Protein AF-K0SCE6-F1 (afdb_monomer_lite)

Secondary structure (DSSP, 8-state):
----GGGHHHHHHHHHHHHHHHHHH---HHHHHHHHHHHHHHHHHHHHTGGGS-HHHHHHHHHHHHHTTPPP--HHHHHHHHHHHHHH--HHHHHHHHHHHHHHHHTTTTTS-------PPP-------------PPPPP--------------------------

Structure (mmCIF, N/CA/C/O backbone):
data_AF-K0SCE6-F1
#
_entry.id   AF-K0SCE6-F1
#
loop_
_atom_site.group_PDB
_atom_site.id
_atom_site.type_symbol
_atom_site.label_atom_id
_atom_site.label_alt_id
_atom_site.label_comp_id
_atom_site.label_asym_id
_atom_site.label_entity_id
_atom_site.label_seq_id
_atom_site.pdbx_PDB_ins_code
_atom_site.Cartn_x
_atom_site.Cartn_y
_atom_site.Cartn_z
_atom_site.occupancy
_atom_site.B_iso_or_equiv
_atom_site.auth_seq_id
_atom_site.auth_comp_id
_atom_site.auth_asym_id
_atom_site.auth_atom_id
_atom_site.pdbx_PDB_model_num
ATOM 1 N N . MET A 1 1 ? 13.157 4.985 -6.512 1.00 48.44 1 MET A N 1
ATOM 2 C CA . MET A 1 1 ? 13.479 4.360 -7.811 1.00 48.44 1 MET A CA 1
ATOM 3 C C . MET A 1 1 ? 13.736 5.459 -8.820 1.00 48.44 1 MET A C 1
ATOM 5 O O . MET A 1 1 ? 12.810 6.161 -9.196 1.00 48.44 1 MET A O 1
ATOM 9 N N . THR A 1 2 ? 14.988 5.654 -9.209 1.00 62.34 2 THR A N 1
ATOM 10 C CA . THR A 1 2 ? 15.370 6.588 -10.273 1.00 62.34 2 THR A CA 1
ATOM 11 C C . THR A 1 2 ? 16.389 5.860 -11.132 1.00 62.34 2 THR A C 1
ATOM 13 O O . THR A 1 2 ? 17.477 5.553 -10.648 1.00 62.34 2 THR A O 1
ATOM 16 N N . ALA A 1 3 ? 16.009 5.510 -12.358 1.00 75.19 3 ALA A N 1
ATOM 17 C CA . ALA A 1 3 ? 16.916 4.889 -13.314 1.00 75.19 3 ALA A CA 1
ATOM 18 C C . ALA A 1 3 ? 17.751 5.959 -14.021 1.00 75.19 3 ALA A C 1
ATOM 20 O O . ALA A 1 3 ? 17.298 7.093 -14.202 1.00 75.19 3 ALA A O 1
ATOM 21 N N . GLU A 1 4 ? 18.960 5.600 -14.450 1.00 84.88 4 GLU A N 1
ATOM 22 C CA . GLU A 1 4 ? 19.697 6.452 -15.376 1.00 84.88 4 GLU A CA 1
ATOM 23 C C . GLU A 1 4 ? 18.977 6.484 -16.732 1.00 84.88 4 GLU A C 1
ATOM 25 O O . GLU A 1 4 ? 18.651 5.420 -17.262 1.00 84.88 4 GLU A O 1
ATOM 30 N N . PRO A 1 5 ? 18.774 7.666 -17.346 1.00 81.06 5 PRO A N 1
ATOM 31 C CA . PRO A 1 5 ? 18.029 7.781 -18.603 1.00 81.06 5 PRO A CA 1
ATOM 32 C C . PRO A 1 5 ? 18.603 6.937 -19.750 1.00 81.06 5 PRO A C 1
ATOM 34 O O . PRO A 1 5 ? 17.870 6.511 -20.637 1.00 81.06 5 PRO A O 1
ATOM 37 N N . ALA A 1 6 ? 19.915 6.687 -19.731 1.00 87.75 6 ALA A N 1
ATOM 38 C CA . ALA A 1 6 ? 20.603 5.887 -20.739 1.00 87.75 6 ALA A CA 1
ATOM 39 C C . ALA A 1 6 ? 20.339 4.375 -20.614 1.00 87.75 6 ALA A C 1
ATOM 41 O O . ALA A 1 6 ? 20.533 3.655 -21.586 1.00 87.75 6 ALA A O 1
ATOM 42 N N . ARG A 1 7 ? 19.895 3.894 -19.445 1.00 88.00 7 ARG A N 1
ATOM 43 C CA . ARG A 1 7 ? 19.688 2.468 -19.133 1.00 88.00 7 ARG A CA 1
ATOM 44 C C . ARG A 1 7 ? 18.236 2.186 -18.756 1.00 88.00 7 ARG A C 1
ATOM 46 O O . ARG A 1 7 ? 17.938 1.495 -17.786 1.00 88.00 7 ARG A O 1
ATOM 53 N N . TRP A 1 8 ? 17.313 2.769 -19.517 1.00 90.69 8 TRP A N 1
ATOM 54 C CA . TRP A 1 8 ? 15.881 2.588 -19.293 1.00 90.69 8 TRP A CA 1
ATOM 55 C C . TRP A 1 8 ? 15.442 1.134 -19.529 1.00 90.69 8 TRP A C 1
ATOM 57 O O . TRP A 1 8 ? 14.578 0.652 -18.805 1.00 90.69 8 TRP A O 1
ATOM 67 N N . GLU A 1 9 ? 16.065 0.418 -20.472 1.00 90.12 9 GLU A N 1
ATOM 68 C CA . GLU A 1 9 ? 15.758 -0.993 -20.762 1.00 90.12 9 GLU A CA 1
ATOM 69 C C . GLU A 1 9 ? 16.021 -1.891 -19.546 1.00 90.12 9 GLU A C 1
ATOM 71 O O . GLU A 1 9 ? 15.128 -2.622 -19.123 1.00 90.12 9 GLU A O 1
ATOM 76 N N . GLU A 1 10 ? 17.191 -1.752 -18.914 1.00 90.38 10 GLU A N 1
ATOM 77 C CA . GLU A 1 10 ? 17.549 -2.481 -17.686 1.00 90.38 10 GLU A CA 1
ATOM 78 C C . GLU A 1 10 ? 16.570 -2.183 -16.542 1.00 90.38 10 GLU A C 1
ATOM 80 O O . GLU A 1 10 ? 16.216 -3.063 -15.760 1.00 90.38 10 GLU A O 1
ATOM 85 N N . ALA A 1 11 ? 16.101 -0.936 -16.441 1.00 89.81 11 ALA A N 1
ATOM 86 C CA . ALA A 1 11 ? 15.139 -0.549 -15.418 1.00 89.81 11 ALA A CA 1
ATOM 87 C C . ALA A 1 11 ? 13.769 -1.203 -15.637 1.00 89.81 11 ALA A C 1
ATOM 89 O O . ALA A 1 11 ? 13.124 -1.608 -14.667 1.00 89.81 11 ALA A O 1
ATOM 90 N N . ILE A 1 12 ? 13.328 -1.334 -16.892 1.00 89.44 12 ILE A N 1
ATOM 91 C CA . ILE A 1 12 ? 12.095 -2.050 -17.228 1.00 89.44 12 ILE A CA 1
ATOM 92 C C . ILE A 1 12 ? 12.261 -3.545 -16.951 1.00 89.44 12 ILE A C 1
ATOM 94 O O . ILE A 1 12 ? 11.390 -4.133 -16.312 1.00 89.44 12 ILE A O 1
ATOM 98 N N . GLU A 1 13 ? 13.381 -4.145 -17.357 1.00 90.56 13 GLU A N 1
ATOM 99 C CA . GLU A 1 13 ? 13.675 -5.558 -17.101 1.00 90.56 13 GLU A CA 1
ATOM 100 C C . GLU A 1 13 ? 13.662 -5.873 -15.600 1.00 90.56 13 GLU A C 1
ATOM 102 O O . GLU A 1 13 ? 12.948 -6.780 -15.169 1.00 90.56 13 GLU A O 1
ATOM 107 N N . ALA A 1 14 ? 14.367 -5.077 -14.792 1.00 91.12 14 ALA A N 1
ATOM 108 C CA . ALA A 1 14 ? 14.379 -5.222 -13.340 1.00 91.12 14 ALA A CA 1
ATOM 109 C C . ALA A 1 14 ? 12.972 -5.072 -12.739 1.00 91.12 14 ALA A C 1
ATOM 111 O O . ALA A 1 14 ? 12.582 -5.848 -11.869 1.00 91.12 14 ALA A O 1
ATOM 112 N N . SER A 1 15 ? 12.179 -4.114 -13.230 1.00 90.12 15 SER A N 1
ATOM 113 C CA . SER A 1 15 ? 10.815 -3.887 -12.734 1.00 90.12 15 SER A CA 1
ATOM 114 C C . SER A 1 15 ? 9.898 -5.080 -13.023 1.00 90.12 15 SER A C 1
ATOM 116 O O . SER A 1 15 ? 9.180 -5.538 -12.137 1.00 90.12 15 SER A O 1
ATOM 118 N N . VAL A 1 16 ? 9.946 -5.625 -14.244 1.00 90.44 16 VAL A N 1
ATOM 119 C CA . VAL A 1 16 ? 9.156 -6.808 -14.630 1.00 90.44 16 VAL A CA 1
ATOM 120 C C . VAL A 1 16 ? 9.624 -8.054 -13.874 1.00 90.44 16 VAL A C 1
ATOM 122 O O . VAL A 1 16 ? 8.795 -8.867 -13.461 1.00 90.44 16 VAL A O 1
ATOM 125 N N . ALA A 1 17 ? 10.934 -8.202 -13.658 1.00 90.50 17 ALA A N 1
ATOM 126 C CA . ALA A 1 17 ? 11.493 -9.305 -12.885 1.00 90.50 17 ALA A CA 1
ATOM 127 C C . ALA A 1 17 ? 11.005 -9.291 -11.427 1.00 90.50 17 ALA A C 1
ATOM 129 O O . ALA A 1 17 ? 10.584 -10.333 -10.923 1.00 90.50 17 ALA A O 1
ATOM 130 N N . GLU A 1 18 ? 10.985 -8.127 -10.771 1.00 91.56 18 GLU A N 1
ATOM 131 C CA . GLU A 1 18 ? 10.479 -7.997 -9.398 1.00 91.56 18 GLU A CA 1
ATOM 132 C C . GLU A 1 18 ? 8.963 -8.235 -9.309 1.00 91.56 18 GLU A C 1
ATOM 134 O O . GLU A 1 18 ? 8.516 -8.942 -8.407 1.00 91.56 18 GLU A O 1
ATOM 139 N N . ILE A 1 19 ? 8.169 -7.758 -10.279 1.00 90.81 19 ILE A N 1
ATOM 140 C CA . ILE A 1 19 ? 6.726 -8.071 -10.352 1.00 90.81 19 ILE A CA 1
ATOM 141 C C . ILE A 1 19 ? 6.512 -9.586 -10.463 1.00 90.81 19 ILE A C 1
ATOM 143 O O . ILE A 1 19 ? 5.697 -10.160 -9.744 1.00 90.81 19 ILE A O 1
ATOM 147 N N . ARG A 1 20 ? 7.275 -10.271 -11.324 1.00 89.31 20 ARG A N 1
ATOM 148 C CA . ARG A 1 20 ? 7.179 -11.732 -11.453 1.00 89.31 20 ARG A CA 1
ATOM 149 C C . ARG A 1 20 ? 7.573 -12.438 -10.157 1.00 89.31 20 ARG A C 1
ATOM 151 O O . ARG A 1 20 ? 6.914 -13.395 -9.761 1.00 89.31 20 ARG A O 1
ATOM 158 N N . LYS A 1 21 ? 8.640 -11.984 -9.501 1.00 90.88 21 LYS A N 1
ATOM 159 C CA . LYS A 1 21 ? 9.112 -12.554 -8.237 1.00 90.88 21 LYS A CA 1
ATOM 160 C C . LYS A 1 21 ? 8.055 -12.425 -7.139 1.00 90.88 21 LYS A C 1
ATOM 162 O O . LYS A 1 21 ? 7.821 -13.402 -6.432 1.00 90.88 21 LYS A O 1
ATOM 167 N N . LEU A 1 22 ? 7.385 -11.274 -7.056 1.00 90.50 22 LEU A N 1
ATOM 168 C CA . LEU A 1 22 ? 6.263 -11.051 -6.147 1.00 90.50 22 LEU A CA 1
ATOM 169 C C . LEU A 1 22 ? 5.100 -12.009 -6.438 1.00 90.50 22 LEU A C 1
ATOM 171 O O . LEU A 1 22 ? 4.573 -12.613 -5.513 1.00 90.50 22 LEU A O 1
ATOM 175 N N . GLY A 1 23 ? 4.742 -12.212 -7.708 1.00 87.44 23 GLY A N 1
ATOM 176 C CA . GLY A 1 23 ? 3.674 -13.146 -8.082 1.00 87.44 23 GLY A CA 1
ATOM 177 C C . GLY A 1 23 ? 3.984 -14.617 -7.768 1.00 87.44 23 GLY A C 1
ATOM 178 O O . GLY A 1 23 ? 3.080 -15.372 -7.431 1.00 87.44 23 GLY A O 1
ATOM 179 N N . VAL A 1 24 ? 5.253 -15.035 -7.859 1.00 87.88 24 VAL A N 1
ATOM 180 C CA . VAL A 1 24 ? 5.666 -16.433 -7.618 1.00 87.88 24 VAL A CA 1
ATOM 181 C C . VAL A 1 24 ? 5.892 -16.732 -6.136 1.00 87.88 24 VAL A C 1
ATOM 183 O O . VAL A 1 24 ? 5.539 -17.812 -5.669 1.00 87.88 24 VAL A O 1
ATOM 186 N N . HIS A 1 25 ? 6.525 -15.814 -5.405 1.00 90.19 25 HIS A N 1
ATOM 187 C CA . HIS A 1 25 ? 6.946 -16.051 -4.021 1.00 90.19 25 HIS A CA 1
ATOM 188 C C . HIS A 1 25 ? 6.045 -15.383 -2.981 1.00 90.19 25 HIS A C 1
ATOM 190 O O . HIS A 1 25 ? 6.078 -15.786 -1.820 1.00 90.19 25 HIS A O 1
ATOM 196 N N . GLY A 1 26 ? 5.237 -14.402 -3.386 1.00 90.62 26 GLY A N 1
ATOM 197 C CA . GLY A 1 26 ? 4.413 -13.616 -2.479 1.00 90.62 26 GLY A CA 1
ATOM 198 C C . GLY A 1 26 ? 5.227 -12.695 -1.570 1.00 90.62 26 GLY A C 1
ATOM 199 O O . GLY A 1 26 ? 6.434 -12.501 -1.732 1.00 90.62 26 GLY A O 1
ATOM 200 N N . VAL A 1 27 ? 4.523 -12.114 -0.608 1.00 93.50 27 VAL A N 1
ATOM 201 C CA . VAL A 1 27 ? 5.042 -11.274 0.468 1.00 93.50 27 VAL A CA 1
ATOM 202 C C . VAL A 1 27 ? 5.361 -12.154 1.677 1.00 93.50 27 VAL A C 1
ATOM 204 O O . VAL A 1 27 ? 4.640 -13.106 1.989 1.00 93.50 27 VAL A O 1
ATOM 207 N N . THR A 1 28 ? 6.447 -11.839 2.381 1.00 94.75 28 THR A N 1
ATOM 208 C CA . THR A 1 28 ? 6.812 -12.518 3.633 1.00 94.75 28 THR A CA 1
ATOM 209 C C . THR A 1 28 ? 6.080 -11.918 4.846 1.00 94.75 28 THR A C 1
ATOM 211 O O . THR A 1 28 ? 5.736 -10.735 4.828 1.00 94.75 28 THR A O 1
ATOM 214 N N . PRO A 1 29 ? 5.902 -12.666 5.957 1.00 92.12 29 PRO A N 1
ATOM 215 C CA . PRO A 1 29 ? 5.248 -12.138 7.162 1.00 92.12 29 PRO A CA 1
ATOM 216 C C . PRO A 1 29 ? 5.885 -10.840 7.685 1.00 92.12 29 PRO A C 1
ATOM 218 O O . PRO A 1 29 ? 5.192 -9.877 7.995 1.00 92.12 29 PRO A O 1
ATOM 221 N N . GLY A 1 30 ? 7.221 -10.768 7.695 1.00 93.56 30 GLY A N 1
ATOM 222 C CA . GLY A 1 30 ? 7.938 -9.569 8.138 1.00 93.56 30 GLY A CA 1
ATOM 223 C C . GLY A 1 30 ? 7.835 -8.385 7.167 1.00 93.56 30 GLY A C 1
ATOM 224 O O . GLY A 1 30 ? 7.990 -7.237 7.572 1.00 93.56 30 GLY A O 1
ATOM 225 N N . GLU A 1 31 ? 7.582 -8.618 5.877 1.00 94.12 31 GLU A N 1
ATOM 226 C CA . GLU A 1 31 ? 7.256 -7.541 4.934 1.00 94.12 31 GLU A CA 1
ATOM 227 C C . GLU A 1 31 ? 5.838 -7.029 5.154 1.00 94.12 31 GLU A C 1
ATOM 229 O O . GLU A 1 31 ? 5.648 -5.816 5.223 1.00 94.12 31 GLU A O 1
ATOM 234 N N . MET A 1 32 ? 4.880 -7.935 5.352 1.00 93.81 32 MET A N 1
ATOM 235 C CA . MET A 1 32 ? 3.493 -7.591 5.657 1.00 93.81 32 MET A CA 1
ATOM 236 C C . MET A 1 32 ? 3.384 -6.738 6.927 1.00 93.81 32 MET A C 1
ATOM 238 O O . MET A 1 32 ? 2.742 -5.691 6.893 1.00 93.81 32 MET A O 1
ATOM 242 N N . GLU A 1 33 ? 4.067 -7.109 8.013 1.00 94.19 33 GLU A N 1
ATOM 243 C CA . GLU A 1 33 ? 4.099 -6.312 9.251 1.00 94.19 33 GLU A CA 1
ATOM 244 C C . GLU A 1 33 ? 4.674 -4.906 9.029 1.00 94.19 33 GLU A C 1
ATOM 246 O O . GLU A 1 33 ? 4.161 -3.921 9.567 1.00 94.19 33 GLU A O 1
ATOM 251 N N . ARG A 1 34 ? 5.718 -4.785 8.198 1.00 95.81 34 ARG A N 1
ATOM 252 C CA . ARG A 1 34 ? 6.306 -3.483 7.849 1.00 95.81 34 ARG A CA 1
ATOM 253 C C . ARG A 1 34 ? 5.344 -2.626 7.034 1.00 95.81 34 ARG A C 1
ATOM 255 O O . ARG A 1 34 ? 5.242 -1.433 7.306 1.00 95.81 34 ARG A O 1
ATOM 262 N N . TYR A 1 35 ? 4.635 -3.210 6.069 1.00 94.25 35 TYR A N 1
ATOM 263 C CA . TYR A 1 35 ? 3.634 -2.489 5.284 1.00 94.25 35 TYR A CA 1
ATOM 264 C C . TYR A 1 35 ? 2.445 -2.060 6.143 1.00 94.25 35 TYR A C 1
ATOM 266 O O . TYR A 1 35 ? 2.047 -0.902 6.073 1.00 94.25 35 TYR A O 1
ATOM 274 N N . ALA A 1 36 ? 1.937 -2.939 7.008 1.00 94.25 36 ALA A N 1
ATOM 275 C CA . ALA A 1 36 ? 0.864 -2.607 7.941 1.00 94.25 36 ALA A CA 1
ATOM 276 C C . ALA A 1 36 ? 1.269 -1.464 8.887 1.00 94.25 36 ALA A C 1
ATOM 278 O O . ALA A 1 36 ? 0.520 -0.506 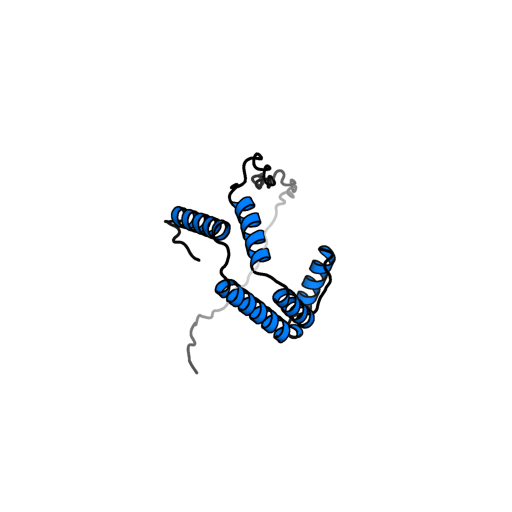9.058 1.00 94.25 36 ALA A O 1
ATOM 279 N N . SER A 1 37 ? 2.488 -1.516 9.433 1.00 94.94 37 SER A N 1
ATOM 280 C CA . SER A 1 37 ? 3.014 -0.458 10.307 1.00 94.94 37 SER A CA 1
ATOM 281 C C . SER A 1 37 ? 3.156 0.880 9.576 1.00 94.94 37 SER A C 1
ATOM 283 O O . SER A 1 37 ? 2.826 1.926 10.134 1.00 94.94 37 SER A O 1
ATOM 285 N N . ALA A 1 38 ? 3.620 0.861 8.322 1.00 96.19 38 ALA A N 1
ATOM 286 C CA . ALA A 1 38 ? 3.718 2.062 7.497 1.00 96.19 38 ALA A CA 1
ATOM 287 C C . ALA A 1 38 ? 2.333 2.659 7.198 1.00 96.19 38 ALA A C 1
ATOM 289 O O . ALA A 1 38 ? 2.136 3.854 7.391 1.00 96.19 38 ALA A O 1
ATOM 290 N N . LEU A 1 39 ? 1.357 1.824 6.820 1.00 94.81 39 LEU A N 1
ATOM 291 C CA . LEU A 1 39 ? -0.021 2.257 6.566 1.00 94.81 39 LEU A CA 1
ATOM 292 C C . LEU A 1 39 ? -0.677 2.864 7.811 1.00 94.81 39 LEU A C 1
ATOM 294 O O . LEU A 1 39 ? -1.333 3.898 7.711 1.00 94.81 39 LEU A O 1
ATOM 298 N N . LEU A 1 40 ? -0.479 2.254 8.984 1.00 95.19 40 LEU A N 1
ATOM 299 C CA . LEU A 1 40 ? -0.978 2.799 10.250 1.00 95.19 40 LEU A CA 1
ATOM 300 C C . LEU A 1 40 ? -0.332 4.138 10.587 1.00 95.19 40 LEU A C 1
ATOM 302 O O . LEU A 1 40 ? -1.036 5.060 10.984 1.00 95.19 40 LEU A O 1
ATOM 306 N N . THR A 1 41 ? 0.980 4.262 10.384 1.00 96.12 41 THR A N 1
ATOM 307 C CA . THR A 1 41 ? 1.704 5.516 10.633 1.00 96.12 41 THR A CA 1
ATOM 308 C C . THR A 1 41 ? 1.175 6.641 9.741 1.00 96.12 41 THR A C 1
ATOM 310 O O . THR A 1 41 ? 0.947 7.752 10.217 1.00 96.12 41 THR A O 1
ATOM 313 N N . ASP A 1 42 ? 0.935 6.362 8.460 1.00 94.62 42 ASP A N 1
ATOM 314 C CA . ASP A 1 42 ? 0.386 7.350 7.528 1.00 94.62 42 ASP A CA 1
ATOM 315 C C . ASP A 1 42 ? -1.053 7.737 7.909 1.00 94.62 42 ASP A C 1
ATOM 317 O O . ASP A 1 42 ? -1.401 8.920 7.927 1.00 94.62 42 ASP A O 1
ATOM 321 N N . ALA A 1 43 ? -1.888 6.760 8.276 1.00 92.62 43 ALA A N 1
ATOM 322 C CA . ALA A 1 43 ? -3.257 7.011 8.719 1.00 92.62 43 ALA A CA 1
ATOM 323 C C . ALA A 1 43 ? -3.308 7.814 10.033 1.00 92.62 43 ALA A C 1
ATOM 325 O O . ALA A 1 43 ? -4.136 8.716 10.169 1.00 92.62 43 ALA A O 1
ATOM 326 N N . GLU A 1 44 ? -2.405 7.540 10.976 1.00 94.12 44 GLU A N 1
ATOM 327 C CA . GLU A 1 44 ? -2.266 8.292 12.227 1.00 94.12 44 GLU A CA 1
ATOM 328 C C . GLU A 1 44 ? -1.862 9.745 11.951 1.00 94.12 44 GLU A C 1
ATOM 330 O O . GLU A 1 44 ? -2.453 10.673 12.504 1.00 94.12 44 GLU A O 1
ATOM 335 N N . GLN A 1 45 ? -0.906 9.970 11.045 1.00 93.94 45 GLN A N 1
ATOM 336 C CA . GLN A 1 45 ? -0.505 11.321 10.646 1.00 93.94 45 GLN A CA 1
ATOM 337 C C . GLN A 1 45 ? -1.659 12.094 9.999 1.00 93.94 45 GLN A C 1
ATOM 339 O O . GLN A 1 45 ? -1.854 13.272 10.307 1.00 93.94 45 GLN A O 1
ATOM 344 N N . LEU A 1 46 ? -2.445 11.441 9.138 1.00 90.12 46 LEU A N 1
ATOM 345 C CA . LEU A 1 46 ? -3.631 12.042 8.523 1.00 90.12 46 LEU A CA 1
ATOM 346 C C . LEU A 1 46 ? -4.723 12.357 9.553 1.00 90.12 46 LEU A C 1
ATOM 348 O O . LEU A 1 46 ? -5.390 13.385 9.430 1.00 90.12 46 LEU A O 1
ATOM 352 N N . ALA A 1 47 ? -4.898 11.513 10.572 1.00 90.94 47 ALA A N 1
ATOM 353 C CA . ALA A 1 47 ? -5.809 11.780 11.681 1.00 90.94 47 ALA A CA 1
ATOM 354 C C . ALA A 1 47 ? -5.331 12.975 12.520 1.00 90.94 47 ALA A C 1
ATOM 356 O O . ALA A 1 47 ? -6.100 13.908 12.744 1.00 90.94 47 ALA A O 1
ATOM 357 N N . ALA A 1 48 ? -4.046 13.015 12.883 1.00 91.56 48 ALA A N 1
ATOM 358 C CA . ALA A 1 48 ? -3.447 14.102 13.661 1.00 91.56 48 ALA A CA 1
ATOM 359 C C . ALA A 1 48 ? -3.491 15.466 12.946 1.00 91.56 48 ALA A C 1
ATOM 361 O O . ALA A 1 48 ? -3.482 16.512 13.594 1.00 91.56 48 ALA A O 1
ATOM 362 N N . GLN A 1 49 ? -3.527 15.465 11.612 1.00 88.50 49 GLN A N 1
ATOM 363 C CA . GLN A 1 49 ? -3.615 16.669 10.783 1.00 88.50 49 GLN A CA 1
ATOM 364 C C . GLN A 1 49 ? -5.030 16.945 10.255 1.00 88.50 49 GLN A C 1
ATOM 366 O O . GLN A 1 49 ? -5.210 17.912 9.515 1.00 88.50 49 GLN A O 1
ATOM 371 N N . GLY A 1 50 ? -6.034 16.138 10.615 1.00 80.69 50 GLY A N 1
ATOM 372 C CA . GLY A 1 50 ? -7.383 16.222 10.041 1.00 80.69 50 GLY A CA 1
ATOM 373 C C . GLY A 1 50 ? -8.028 17.603 10.193 1.00 80.69 50 GLY A C 1
ATOM 374 O O . GLY A 1 50 ? -8.628 18.119 9.250 1.00 80.69 50 GLY A O 1
ATOM 375 N N . ASP A 1 51 ? -7.801 18.253 11.334 1.00 81.69 51 ASP A N 1
ATOM 376 C CA . ASP A 1 51 ? -8.325 19.592 11.632 1.00 81.69 51 ASP A CA 1
ATOM 377 C C . ASP A 1 51 ? -7.537 20.730 10.958 1.00 81.69 51 ASP A C 1
ATOM 379 O O . ASP A 1 51 ? -7.971 21.882 10.955 1.00 81.69 51 ASP A O 1
ATOM 383 N N . MET A 1 52 ? -6.380 20.420 10.366 1.00 85.75 52 MET A N 1
ATOM 384 C CA . MET A 1 52 ? -5.491 21.384 9.706 1.00 85.75 52 MET A CA 1
ATOM 385 C C . MET A 1 52 ? -5.749 21.491 8.193 1.00 85.75 52 MET A C 1
ATOM 387 O O . MET A 1 52 ? -5.112 22.303 7.517 1.00 85.75 52 MET A O 1
ATOM 391 N N . ILE A 1 53 ? -6.664 20.683 7.644 1.00 84.12 53 ILE A N 1
ATOM 392 C CA . ILE A 1 53 ? -6.999 20.670 6.214 1.00 84.12 53 ILE A CA 1
ATOM 393 C C . ILE A 1 53 ? -7.781 21.939 5.854 1.00 84.12 53 ILE A C 1
ATOM 395 O O . ILE A 1 53 ? -8.711 22.334 6.558 1.00 84.12 53 ILE A O 1
ATOM 399 N N . SER A 1 54 ? -7.444 22.573 4.728 1.00 88.94 54 SER A N 1
ATOM 400 C CA . SER A 1 54 ? -8.158 23.766 4.271 1.00 88.94 54 SER A CA 1
ATOM 401 C C . SER A 1 54 ? -9.616 23.448 3.909 1.00 88.94 54 SER A C 1
ATOM 403 O O . SER A 1 54 ? -9.924 22.390 3.361 1.00 88.94 54 SER A O 1
ATOM 405 N N . HIS A 1 55 ? -10.539 24.385 4.146 1.00 86.56 55 HIS A N 1
ATOM 406 C CA . HIS A 1 55 ? -11.955 24.189 3.797 1.00 86.56 55 HIS A CA 1
ATOM 407 C C . HIS A 1 55 ? -12.188 23.947 2.294 1.00 86.56 55 HIS A C 1
ATOM 409 O O . HIS A 1 55 ? -13.160 23.292 1.922 1.00 86.56 55 HIS A O 1
ATOM 415 N N . GLY A 1 56 ? -11.307 24.466 1.429 1.00 92.50 56 GLY A N 1
ATOM 416 C CA . GLY A 1 56 ? -11.364 24.212 -0.011 1.00 92.50 56 GLY A CA 1
ATOM 417 C C . GLY A 1 56 ? -11.054 22.754 -0.349 1.00 92.50 56 GLY A C 1
ATOM 418 O O . GLY A 1 56 ? -11.790 22.137 -1.116 1.00 92.50 56 GLY A O 1
ATOM 419 N N . ASP A 1 57 ? -10.025 22.190 0.283 1.00 89.44 57 ASP A N 1
ATOM 420 C CA . ASP A 1 57 ? -9.630 20.793 0.083 1.00 89.44 57 ASP A CA 1
ATOM 421 C C . ASP A 1 57 ? -10.657 19.831 0.691 1.00 89.44 57 ASP A C 1
ATOM 423 O O . ASP A 1 57 ? -11.001 18.824 0.075 1.00 89.44 57 ASP A O 1
ATOM 427 N N . GLN A 1 58 ? -11.233 20.179 1.849 1.00 88.19 58 GLN A N 1
ATOM 428 C CA . GLN A 1 58 ? -12.336 19.419 2.453 1.00 88.19 58 GLN A CA 1
ATOM 429 C C . GLN A 1 58 ? -13.551 19.343 1.518 1.00 88.19 58 GLN A C 1
ATOM 431 O O . GLN A 1 58 ? -14.147 18.278 1.358 1.00 88.19 58 GLN A O 1
ATOM 436 N N . LEU A 1 59 ? -13.913 20.460 0.874 1.00 91.94 59 LEU A N 1
ATOM 437 C CA . LEU A 1 59 ? -15.024 20.486 -0.075 1.00 91.94 59 LEU A CA 1
ATOM 438 C C . LEU A 1 59 ? -14.708 19.680 -1.338 1.00 91.94 59 LEU A C 1
ATOM 440 O O . LEU A 1 59 ? -15.569 18.941 -1.808 1.00 91.94 59 LEU A O 1
ATOM 444 N N . ALA A 1 60 ? -13.489 19.789 -1.871 1.00 92.31 60 ALA A N 1
ATOM 445 C CA . ALA A 1 60 ? -13.064 19.004 -3.027 1.00 92.31 60 ALA A CA 1
ATOM 446 C C . ALA A 1 60 ? -13.133 17.497 -2.736 1.00 92.31 60 ALA A C 1
ATOM 448 O O . ALA A 1 60 ? -13.719 16.749 -3.519 1.00 92.31 60 ALA A O 1
ATOM 449 N N . TYR A 1 61 ? -12.635 17.074 -1.572 1.00 89.38 61 TYR A N 1
ATOM 450 C CA . TYR A 1 61 ? -12.697 15.685 -1.127 1.00 89.38 61 TYR A CA 1
ATOM 451 C C . TYR A 1 61 ? -14.144 15.193 -0.941 1.00 89.38 61 TYR A C 1
ATOM 453 O O . TYR A 1 61 ? -14.500 14.091 -1.366 1.00 89.38 61 TYR A O 1
ATOM 461 N N . LEU A 1 62 ? -15.027 16.025 -0.377 1.00 91.00 62 LEU A N 1
ATOM 462 C CA . LEU A 1 62 ? -16.447 15.690 -0.240 1.00 91.00 62 LEU A CA 1
ATOM 463 C C . LEU A 1 62 ? -17.137 15.561 -1.607 1.00 91.00 62 LEU A C 1
ATOM 465 O O . LEU A 1 62 ? -17.922 14.643 -1.831 1.00 91.00 62 LEU A O 1
ATOM 469 N N . MET A 1 63 ? -16.831 16.452 -2.548 1.00 94.69 63 MET A N 1
ATOM 470 C CA . MET A 1 63 ? -17.388 16.384 -3.900 1.00 94.69 63 MET A CA 1
ATOM 471 C C . MET A 1 63 ? -16.913 15.136 -4.654 1.00 94.69 63 MET A C 1
ATOM 473 O O . MET A 1 63 ? -17.714 14.502 -5.338 1.00 94.69 63 MET A O 1
ATOM 477 N N . GLU A 1 64 ? -15.641 14.762 -4.511 1.00 93.94 64 GLU A N 1
ATOM 478 C CA . GLU A 1 64 ? -15.072 13.556 -5.121 1.00 93.94 64 GLU A CA 1
ATOM 479 C C . GLU A 1 64 ? -15.684 12.273 -4.543 1.00 93.94 64 GLU A C 1
ATOM 481 O O . GLU A 1 64 ? -16.110 11.394 -5.294 1.00 93.94 64 GLU A O 1
ATOM 486 N N . THR A 1 65 ? -15.788 12.174 -3.216 1.00 91.62 65 THR A N 1
ATOM 487 C CA . THR A 1 65 ? -16.388 11.003 -2.553 1.00 91.62 65 THR A CA 1
ATOM 488 C C . THR A 1 65 ? -17.850 10.811 -2.956 1.00 91.62 65 THR A C 1
ATOM 490 O O . THR A 1 65 ? -18.243 9.695 -3.301 1.00 91.62 65 THR A O 1
ATOM 493 N N . VAL A 1 66 ? -18.632 11.894 -3.029 1.00 91.88 66 VAL A N 1
ATOM 494 C CA . VAL A 1 66 ? -20.022 11.854 -3.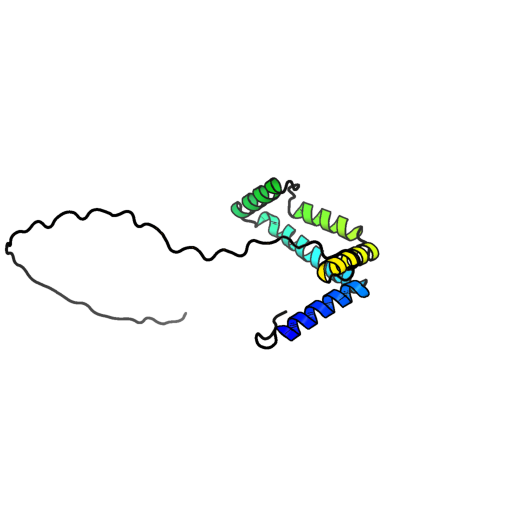516 1.00 91.88 66 VAL A CA 1
ATOM 495 C C . VAL A 1 66 ? -20.096 11.453 -4.992 1.00 91.88 66 VAL A C 1
ATOM 497 O O . VAL A 1 66 ? -20.958 10.654 -5.356 1.00 91.88 66 VAL A O 1
ATOM 500 N N . ALA A 1 67 ? -19.199 11.959 -5.844 1.00 95.69 67 ALA A N 1
ATOM 501 C CA . ALA A 1 67 ? -19.178 11.612 -7.266 1.00 95.69 67 ALA A CA 1
ATOM 502 C C . ALA A 1 67 ? -18.869 10.124 -7.510 1.00 95.69 67 ALA A C 1
ATOM 504 O O . ALA A 1 67 ? -19.450 9.521 -8.411 1.00 95.69 67 ALA A O 1
ATOM 505 N N . ASN A 1 68 ? -18.006 9.529 -6.683 1.00 93.56 68 ASN A N 1
ATOM 506 C CA . ASN A 1 68 ? -17.657 8.108 -6.743 1.00 93.56 68 ASN A CA 1
ATOM 507 C C . ASN A 1 68 ? -18.671 7.199 -6.016 1.00 93.56 68 ASN A C 1
ATOM 509 O O . ASN A 1 68 ? -18.550 5.978 -6.073 1.00 93.56 68 ASN A O 1
ATOM 513 N N . GLY A 1 69 ? -19.672 7.769 -5.330 1.00 92.56 69 GLY A N 1
ATOM 514 C CA . GLY A 1 69 ? -20.633 7.011 -4.521 1.00 92.56 69 GLY A CA 1
ATOM 515 C C . GLY A 1 69 ? -20.016 6.374 -3.270 1.00 92.56 69 GLY A C 1
ATOM 516 O O . GLY A 1 69 ? -20.555 5.401 -2.747 1.00 92.56 69 GLY A O 1
ATOM 517 N N . HIS A 1 70 ? -18.879 6.894 -2.803 1.00 92.62 70 HIS A N 1
ATOM 518 C CA . HIS A 1 70 ? -18.197 6.416 -1.606 1.00 92.62 70 HIS A CA 1
ATOM 519 C C . HIS A 1 70 ? -18.779 7.058 -0.345 1.00 92.62 70 HIS A C 1
ATOM 521 O O . HIS A 1 70 ? -19.236 8.203 -0.351 1.00 92.62 70 HIS A O 1
ATOM 527 N N . THR A 1 71 ? -18.717 6.331 0.768 1.00 89.62 71 THR A N 1
ATOM 528 C CA . THR A 1 71 ? -19.066 6.880 2.079 1.00 89.62 71 THR A CA 1
ATOM 529 C C . THR A 1 71 ? -17.995 7.872 2.515 1.00 89.62 71 THR A C 1
ATOM 531 O O . THR A 1 71 ? -16.822 7.520 2.625 1.00 89.62 71 THR A O 1
ATOM 534 N N . PHE A 1 72 ? -18.402 9.109 2.788 1.00 88.00 72 PHE A N 1
ATOM 535 C CA . PHE A 1 72 ? -17.520 10.103 3.388 1.00 88.00 72 PHE A CA 1
ATOM 536 C C . PHE A 1 72 ? -17.189 9.718 4.836 1.00 88.00 72 PHE A C 1
ATOM 538 O O . PHE A 1 72 ? -18.085 9.390 5.614 1.00 88.00 72 PHE A O 1
ATOM 545 N N . MET A 1 73 ? -15.909 9.794 5.195 1.00 88.81 73 MET A N 1
ATOM 546 C CA . MET A 1 73 ? -15.392 9.484 6.530 1.00 88.81 73 MET A CA 1
ATOM 547 C C . MET A 1 73 ? -14.423 10.577 6.981 1.00 88.81 73 MET A C 1
ATOM 549 O O . MET A 1 73 ? -13.661 11.100 6.165 1.00 88.81 73 MET A O 1
ATOM 553 N N . SER A 1 74 ? -14.439 10.913 8.276 1.00 89.19 74 SER A N 1
ATOM 554 C CA . SER A 1 74 ? -13.406 11.780 8.860 1.00 89.19 74 SER A CA 1
ATOM 555 C C . SER A 1 74 ? -12.067 11.043 8.957 1.00 89.19 74 SER A C 1
ATOM 557 O O . SER A 1 74 ? -12.035 9.813 9.000 1.00 89.19 74 SER A O 1
ATOM 559 N N . SER A 1 75 ? -10.951 11.774 9.034 1.00 89.19 75 SER A N 1
ATOM 560 C CA . SER A 1 75 ? -9.616 11.162 9.132 1.00 89.19 75 SER A CA 1
ATOM 561 C C . SER A 1 75 ? -9.469 10.235 10.348 1.00 89.19 75 SER A C 1
ATOM 563 O O . SER A 1 75 ? -8.876 9.168 10.228 1.00 89.19 75 SER A O 1
ATOM 565 N N . GLU A 1 76 ? -10.073 10.579 11.492 1.00 91.19 76 GLU A N 1
ATOM 566 C CA . GLU A 1 76 ? -10.094 9.715 12.685 1.00 91.19 76 GLU A CA 1
ATOM 567 C C . GLU A 1 76 ? -10.888 8.419 12.462 1.00 91.19 76 GLU A C 1
ATOM 569 O O . GLU A 1 76 ? -10.454 7.338 12.858 1.00 91.19 76 GLU A O 1
ATOM 574 N N . GLN A 1 77 ? -12.044 8.508 11.793 1.00 92.44 77 GLN A N 1
ATOM 575 C CA . GLN A 1 77 ? -12.840 7.328 11.449 1.00 92.44 77 GLN A CA 1
ATOM 576 C C . GLN A 1 77 ? -12.086 6.430 10.468 1.00 92.44 77 GLN A C 1
ATOM 578 O O . GLN A 1 77 ? -12.078 5.212 10.629 1.00 92.44 77 GLN A O 1
ATOM 583 N N . SER A 1 78 ? -11.432 7.026 9.471 1.00 91.25 78 SER A N 1
ATOM 584 C CA . SER A 1 78 ? -10.604 6.303 8.506 1.00 91.25 78 SER A CA 1
ATOM 585 C C . SER A 1 78 ? -9.440 5.584 9.188 1.00 91.25 78 SER A C 1
ATOM 587 O O . SER A 1 78 ? -9.172 4.434 8.845 1.00 91.25 78 SER A O 1
ATOM 589 N N . TYR A 1 79 ? -8.798 6.197 10.191 1.00 93.31 79 TYR A N 1
ATOM 590 C CA . TYR A 1 79 ? -7.766 5.541 11.001 1.00 93.31 79 TYR A CA 1
ATOM 591 C C . TYR A 1 79 ? -8.317 4.316 11.747 1.00 93.31 79 TYR A C 1
ATOM 593 O O . TYR A 1 79 ? -7.792 3.217 11.580 1.00 93.31 79 TYR A O 1
ATOM 601 N N . ALA A 1 80 ? -9.424 4.469 12.481 1.00 94.31 80 ALA A N 1
ATOM 602 C CA . ALA A 1 80 ? -10.024 3.371 13.245 1.00 94.31 80 ALA A CA 1
ATOM 603 C C . ALA A 1 80 ? -10.465 2.194 12.355 1.00 94.31 80 ALA A C 1
ATOM 605 O O . ALA A 1 80 ? -10.287 1.028 12.709 1.00 94.31 80 ALA A O 1
ATOM 606 N N . ILE A 1 81 ? -11.020 2.482 11.173 1.00 94.44 81 ILE A N 1
ATOM 607 C CA . ILE A 1 81 ? -11.391 1.438 10.210 1.00 94.44 81 ILE A CA 1
ATOM 608 C C . ILE A 1 81 ? -10.157 0.794 9.573 1.00 94.44 81 ILE A C 1
ATOM 610 O O . ILE A 1 81 ? -10.164 -0.414 9.354 1.00 94.44 81 ILE A O 1
ATOM 614 N N . THR A 1 82 ? -9.091 1.555 9.318 1.00 93.62 82 THR A N 1
ATOM 615 C CA . THR A 1 82 ? -7.829 1.006 8.796 1.00 93.62 82 THR A CA 1
ATOM 616 C C . THR A 1 82 ? -7.186 0.057 9.806 1.00 93.62 82 THR A C 1
ATOM 618 O O . THR A 1 82 ? -6.773 -1.038 9.433 1.00 93.62 82 THR A O 1
ATOM 621 N N . GLU A 1 83 ? -7.167 0.422 11.090 1.00 94.69 83 GLU A N 1
ATOM 622 C CA . GLU A 1 83 ? -6.695 -0.446 12.174 1.00 94.69 83 GLU A CA 1
ATOM 623 C C . GLU A 1 83 ? -7.512 -1.742 12.258 1.00 94.69 83 GLU A C 1
ATOM 625 O O . GLU A 1 83 ? -6.948 -2.840 12.267 1.00 94.69 83 GLU A O 1
ATOM 630 N N . ALA A 1 84 ? -8.843 -1.631 12.226 1.00 95.00 84 ALA A N 1
ATOM 631 C CA . ALA A 1 84 ? -9.722 -2.793 12.218 1.00 95.00 84 ALA A CA 1
ATOM 632 C C . ALA A 1 84 ? -9.484 -3.687 10.987 1.00 95.00 84 ALA A C 1
ATOM 634 O O . ALA A 1 84 ? -9.353 -4.902 11.133 1.00 95.00 84 ALA A O 1
ATOM 635 N N . ALA A 1 85 ? -9.368 -3.105 9.791 1.00 93.75 85 ALA A N 1
ATOM 636 C CA . ALA A 1 85 ? -9.134 -3.846 8.555 1.00 93.75 85 ALA A CA 1
ATOM 637 C C . ALA A 1 85 ? -7.792 -4.594 8.578 1.00 93.75 85 ALA A C 1
ATOM 639 O O . ALA A 1 85 ? -7.745 -5.782 8.253 1.00 93.75 85 ALA A O 1
ATOM 640 N N . LEU A 1 86 ? -6.716 -3.939 9.028 1.00 92.94 86 LEU A N 1
ATOM 641 C CA . LEU A 1 86 ? -5.391 -4.556 9.132 1.00 92.94 86 LEU A CA 1
ATOM 642 C C . LEU A 1 86 ? -5.355 -5.705 10.147 1.00 92.94 86 LEU A C 1
ATOM 644 O O . LEU A 1 86 ? -4.624 -6.666 9.935 1.00 92.94 86 LEU A O 1
ATOM 648 N N . SER A 1 87 ? -6.172 -5.653 11.206 1.00 90.88 87 SER A N 1
ATOM 649 C CA . SER A 1 87 ? -6.268 -6.743 12.191 1.00 90.88 87 SER A CA 1
ATOM 650 C C . SER A 1 87 ? -6.922 -8.019 11.642 1.00 90.88 87 SER A C 1
ATOM 652 O O . SER A 1 87 ? -6.657 -9.114 12.136 1.00 90.88 87 SER A O 1
ATOM 654 N N . THR A 1 88 ? -7.774 -7.884 10.622 1.00 94.44 88 THR A N 1
ATOM 655 C CA . THR A 1 88 ? -8.484 -9.009 9.993 1.00 94.44 88 THR A CA 1
ATOM 656 C C . THR A 1 88 ? -7.751 -9.603 8.795 1.00 94.44 88 THR A C 1
ATOM 658 O O . THR A 1 88 ? -8.126 -10.670 8.323 1.00 94.44 88 THR A O 1
ATOM 661 N N . LEU A 1 89 ? -6.732 -8.907 8.296 1.00 92.50 89 LEU A N 1
ATOM 662 C CA . LEU A 1 89 ? -6.068 -9.212 7.039 1.00 92.50 89 LEU A CA 1
ATOM 663 C C . LEU A 1 89 ? -5.068 -10.360 7.219 1.00 92.50 89 LEU A C 1
ATOM 665 O O . LEU A 1 89 ? -4.219 -10.323 8.110 1.00 92.50 89 LEU A O 1
ATOM 669 N N . THR A 1 90 ? -5.163 -11.381 6.367 1.00 94.00 90 THR A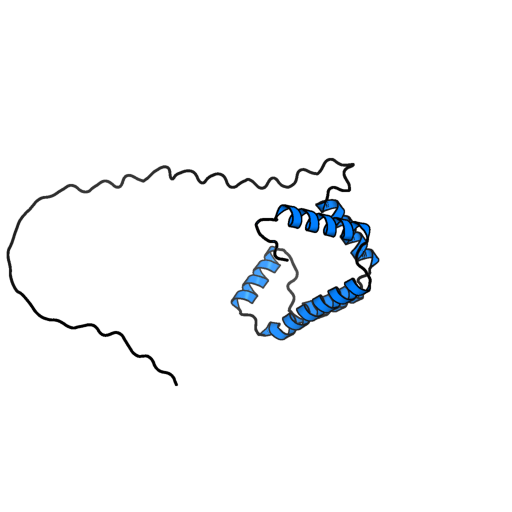 N 1
ATOM 670 C CA . THR A 1 90 ? -4.295 -12.568 6.430 1.00 94.00 90 THR A CA 1
ATOM 671 C C . THR A 1 90 ? -3.228 -12.561 5.337 1.00 94.00 90 THR A C 1
ATOM 673 O O . THR A 1 90 ? -3.385 -11.942 4.282 1.00 94.00 90 THR A O 1
ATOM 676 N N . LEU A 1 91 ? -2.116 -13.261 5.576 1.00 93.56 91 LEU A N 1
ATOM 677 C CA . LEU A 1 91 ? -1.014 -13.347 4.613 1.00 93.56 91 LEU A CA 1
ATOM 678 C C . LEU A 1 91 ? -1.446 -14.079 3.335 1.00 93.56 91 LEU A C 1
ATOM 680 O O . LEU A 1 91 ? -1.015 -13.744 2.232 1.00 93.56 91 LEU A O 1
ATOM 684 N N . GLU A 1 92 ? -2.307 -15.080 3.486 1.00 93.62 92 GLU A N 1
ATOM 685 C CA . GLU A 1 92 ? -2.841 -15.891 2.401 1.00 93.62 92 GLU A CA 1
ATOM 686 C C . GLU A 1 92 ? -3.672 -15.044 1.430 1.00 93.62 92 GLU A C 1
ATOM 688 O O . GLU A 1 92 ? -3.481 -15.142 0.218 1.00 93.62 92 GLU A O 1
ATOM 693 N N . GLU A 1 93 ? -4.539 -14.170 1.948 1.00 93.88 93 GLU A N 1
ATOM 694 C CA . GLU A 1 93 ? -5.355 -13.258 1.136 1.00 93.88 93 GLU A CA 1
ATOM 695 C C . GLU A 1 93 ? -4.486 -12.263 0.360 1.00 93.88 93 GLU A C 1
ATOM 697 O O . GLU A 1 93 ? -4.700 -12.053 -0.836 1.00 93.88 93 GLU A O 1
ATOM 702 N N . VAL A 1 94 ? -3.458 -11.703 1.007 1.00 93.50 94 VAL A N 1
ATOM 703 C CA . VAL A 1 94 ? -2.512 -10.780 0.358 1.00 93.50 94 VAL A CA 1
ATOM 704 C C . VAL A 1 94 ? -1.753 -11.475 -0.762 1.00 93.50 94 VAL A C 1
ATOM 706 O O . VAL A 1 94 ? -1.624 -10.926 -1.855 1.00 93.50 94 VAL A O 1
ATOM 709 N N . ASN A 1 95 ? -1.267 -12.691 -0.518 1.00 94.12 95 ASN A N 1
ATOM 710 C CA . ASN A 1 95 ? -0.511 -13.444 -1.511 1.00 94.12 95 ASN A CA 1
ATOM 711 C C . ASN A 1 95 ? -1.391 -13.914 -2.676 1.00 94.12 95 ASN A C 1
ATOM 713 O O . ASN A 1 95 ? -0.934 -13.901 -3.820 1.00 94.12 95 ASN A O 1
ATOM 717 N N . SER A 1 96 ? -2.658 -14.254 -2.417 1.00 93.56 96 SER A N 1
ATOM 718 C CA . SER A 1 96 ? -3.636 -14.534 -3.474 1.00 93.56 96 SER A CA 1
ATOM 719 C C . SER A 1 96 ? -3.862 -13.303 -4.352 1.00 93.56 96 SER A C 1
ATOM 721 O O . SER A 1 96 ? -3.706 -13.379 -5.570 1.00 93.56 96 SER A O 1
ATOM 723 N N . ALA A 1 97 ? -4.131 -12.145 -3.743 1.00 92.50 97 ALA A N 1
ATOM 724 C CA . ALA A 1 97 ? -4.335 -10.893 -4.469 1.00 92.50 97 ALA A CA 1
ATOM 725 C C . ALA A 1 97 ? -3.081 -10.456 -5.249 1.00 92.50 97 ALA A C 1
ATOM 727 O O . ALA A 1 97 ? -3.178 -9.993 -6.387 1.00 92.50 97 ALA A O 1
ATOM 728 N N . ALA A 1 98 ? -1.887 -10.639 -4.673 1.00 90.75 98 ALA A N 1
ATOM 729 C CA . ALA A 1 98 ? -0.622 -10.353 -5.342 1.00 90.75 98 ALA A CA 1
ATOM 730 C C . ALA A 1 98 ? -0.420 -11.242 -6.578 1.00 90.75 98 ALA A C 1
ATOM 732 O O . ALA A 1 98 ? -0.011 -10.744 -7.628 1.00 90.75 98 ALA A O 1
ATOM 733 N N . SER A 1 99 ? -0.745 -12.534 -6.478 1.00 90.69 99 SER A N 1
ATOM 734 C CA . SER A 1 99 ? -0.686 -13.472 -7.603 1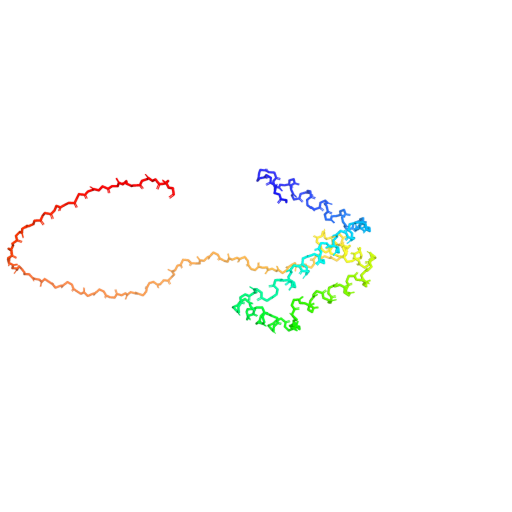.00 90.69 99 SER A CA 1
ATOM 735 C C . SER A 1 99 ? -1.656 -13.079 -8.721 1.00 90.69 99 SER A C 1
ATOM 737 O O . SER A 1 99 ? -1.245 -12.975 -9.878 1.00 90.69 99 SER A O 1
ATOM 739 N N . GLU A 1 100 ? -2.911 -12.763 -8.386 1.00 90.94 100 GLU A N 1
ATOM 740 C CA . GLU A 1 100 ? -3.925 -12.317 -9.352 1.00 90.94 100 GLU A CA 1
ATOM 741 C C . GLU A 1 100 ? -3.506 -11.032 -10.081 1.00 90.94 100 GLU A C 1
ATOM 743 O O . GLU A 1 100 ? -3.565 -10.955 -11.313 1.00 90.94 100 GLU A O 1
ATOM 748 N N . LEU A 1 101 ? -3.013 -10.038 -9.336 1.00 89.81 101 LEU A N 1
ATOM 749 C CA . LEU A 1 101 ? -2.535 -8.780 -9.903 1.00 89.81 101 LEU A CA 1
ATOM 750 C C . LEU A 1 101 ? -1.320 -8.998 -10.816 1.00 89.81 101 LEU A C 1
ATOM 752 O O . LEU A 1 101 ? -1.265 -8.459 -11.924 1.00 89.81 101 LEU A O 1
ATOM 756 N N . CYS A 1 102 ? -0.352 -9.810 -10.385 1.00 88.06 102 CYS A N 1
ATOM 757 C CA . CYS A 1 102 ? 0.835 -10.108 -11.184 1.00 88.06 102 CYS A CA 1
ATOM 758 C C . CYS A 1 102 ? 0.481 -10.894 -12.452 1.00 88.06 102 CYS A C 1
ATOM 760 O O . CYS A 1 102 ? 1.044 -10.615 -13.514 1.00 88.06 102 CYS A O 1
ATOM 762 N N . ALA A 1 103 ? -0.470 -11.828 -12.375 1.00 86.69 103 ALA A N 1
ATOM 763 C CA . ALA A 1 103 ? -0.973 -12.563 -13.529 1.00 86.69 103 ALA A CA 1
ATOM 764 C C . ALA A 1 103 ? -1.625 -11.625 -14.554 1.00 86.69 103 ALA A C 1
ATOM 766 O O . ALA A 1 103 ? -1.350 -11.744 -15.748 1.00 86.69 103 ALA A O 1
ATOM 767 N N . HIS A 1 104 ? -2.410 -10.646 -14.090 1.00 85.25 104 HIS A N 1
ATOM 768 C CA . HIS A 1 104 ? -3.022 -9.636 -14.952 1.00 85.25 104 HIS A CA 1
ATOM 769 C C . HIS A 1 104 ? -1.984 -8.743 -15.652 1.00 85.25 104 HIS A C 1
ATOM 771 O O . HIS A 1 104 ? -2.104 -8.474 -16.844 1.00 85.25 104 HIS A O 1
ATOM 777 N N . ILE A 1 105 ? -0.946 -8.305 -14.934 1.00 83.31 105 ILE A N 1
ATOM 778 C CA . ILE A 1 105 ? 0.083 -7.399 -15.473 1.00 83.31 105 ILE A CA 1
ATOM 779 C C . ILE A 1 105 ? 1.011 -8.108 -16.467 1.00 83.31 105 ILE A C 1
ATOM 781 O O . ILE A 1 105 ? 1.436 -7.515 -17.457 1.00 83.31 105 ILE A O 1
ATOM 785 N N . THR A 1 106 ? 1.366 -9.364 -16.196 1.00 80.19 106 THR A N 1
ATOM 786 C CA . THR A 1 106 ? 2.395 -10.086 -16.964 1.00 80.19 106 THR A CA 1
ATOM 787 C C . THR A 1 106 ? 1.838 -10.983 -18.068 1.00 80.19 106 THR A C 1
ATOM 789 O O . THR A 1 106 ? 2.630 -11.523 -18.839 1.00 80.19 106 THR A O 1
ATOM 792 N N . GLY A 1 107 ? 0.515 -11.169 -18.147 1.00 68.56 107 GLY A N 1
ATOM 793 C CA . GLY A 1 107 ? -0.102 -12.112 -19.088 1.00 68.56 107 GLY A CA 1
ATOM 794 C C . GLY A 1 107 ? 0.253 -13.577 -18.799 1.00 68.56 107 GLY A C 1
ATOM 795 O O . GLY A 1 107 ? 0.122 -14.438 -19.661 1.00 68.56 107 GLY A O 1
ATOM 796 N N . LEU A 1 108 ? 0.721 -13.900 -17.585 1.00 57.59 108 LEU A N 1
ATOM 797 C CA . LEU A 1 108 ? 1.123 -15.265 -17.207 1.00 57.59 108 LEU A CA 1
ATOM 798 C C . LEU A 1 108 ? -0.030 -16.289 -17.273 1.00 57.59 108 LEU A C 1
ATOM 800 O O . LEU A 1 108 ? 0.232 -17.487 -17.188 1.00 57.59 108 LEU A O 1
ATOM 804 N N . ASN A 1 109 ? -1.277 -15.837 -17.441 1.00 51.91 109 ASN A N 1
ATOM 805 C CA . ASN A 1 109 ? -2.473 -16.676 -17.513 1.00 51.91 109 ASN A CA 1
ATOM 806 C C . ASN A 1 109 ? -3.024 -16.866 -18.943 1.00 51.91 109 ASN A C 1
ATOM 808 O O . ASN A 1 109 ? -4.197 -17.203 -19.103 1.00 51.91 109 ASN A O 1
ATOM 812 N N . ASP A 1 110 ? -2.206 -16.659 -19.981 1.00 51.88 110 ASP A N 1
ATOM 813 C CA . ASP A 1 110 ? -2.613 -16.792 -21.388 1.00 51.88 110 ASP A CA 1
ATOM 814 C C . ASP A 1 110 ? -2.865 -18.262 -21.802 1.00 51.88 110 ASP A C 1
ATOM 816 O O . ASP A 1 110 ? -2.119 -18.883 -22.559 1.00 51.88 110 ASP A O 1
ATOM 820 N N . GLY A 1 111 ? -3.973 -18.819 -21.310 1.00 49.81 111 GLY A N 1
ATOM 821 C CA . GLY A 1 111 ? -4.869 -19.688 -22.073 1.00 49.81 111 GLY A CA 1
ATOM 822 C C . GLY A 1 111 ? -6.060 -18.919 -22.667 1.00 49.81 111 GLY A C 1
ATOM 823 O O . GLY A 1 111 ? -6.734 -19.436 -23.556 1.00 49.81 111 GLY A O 1
ATOM 824 N N . GLU A 1 112 ? -6.297 -17.676 -22.240 1.00 48.34 112 GLU A N 1
ATOM 825 C CA . GLU A 1 112 ? -7.219 -16.759 -22.907 1.00 48.34 112 GLU A CA 1
ATOM 826 C C . GLU A 1 112 ? -6.440 -15.607 -23.525 1.00 48.34 112 GLU A C 1
ATOM 828 O O . GLU A 1 112 ? -5.702 -14.899 -22.848 1.00 48.34 112 GLU A O 1
ATOM 833 N N . ALA A 1 113 ? -6.604 -15.447 -24.838 1.00 45.31 113 ALA A N 1
ATOM 834 C CA . ALA A 1 113 ? -6.057 -14.345 -25.605 1.00 45.31 113 ALA A CA 1
ATOM 835 C C . ALA A 1 113 ? -6.299 -13.027 -24.866 1.00 45.31 113 ALA A C 1
ATOM 837 O O . ALA A 1 113 ? -7.456 -12.653 -24.660 1.00 45.31 113 ALA A O 1
ATOM 838 N N . GLY A 1 114 ? -5.202 -12.354 -24.499 1.00 46.12 114 GLY A N 1
ATOM 839 C CA . GLY A 1 114 ? -5.195 -11.073 -23.810 1.00 46.12 114 GLY A CA 1
ATOM 840 C C . GLY A 1 114 ? -6.369 -10.207 -24.239 1.00 46.12 114 GLY A C 1
ATOM 841 O O . GLY A 1 114 ? -6.457 -9.776 -25.395 1.00 46.12 114 GLY A O 1
ATOM 842 N N . SER A 1 115 ? -7.303 -10.005 -23.307 1.00 45.12 115 SER A N 1
ATOM 843 C CA . SER A 1 115 ? -8.413 -9.089 -23.507 1.00 45.12 115 SER A CA 1
ATOM 844 C C . SER A 1 115 ? -7.803 -7.756 -23.903 1.00 45.12 115 SER A C 1
ATOM 846 O O . SER A 1 115 ? -7.023 -7.160 -23.159 1.00 45.12 115 SER A O 1
ATOM 848 N N . ARG A 1 116 ? -8.078 -7.370 -25.149 1.00 45.25 116 ARG A N 1
ATOM 849 C CA . ARG A 1 116 ? -7.632 -6.145 -25.796 1.00 45.25 116 ARG A CA 1
ATOM 850 C C . ARG A 1 116 ? -7.802 -5.007 -24.787 1.00 45.25 116 ARG A C 1
ATOM 852 O O . ARG A 1 116 ? -8.932 -4.611 -24.509 1.00 45.25 116 ARG A O 1
ATOM 859 N N . GLY A 1 117 ? -6.689 -4.532 -24.221 1.00 49.28 117 GLY A N 1
ATOM 860 C CA . GLY A 1 117 ? -6.698 -3.436 -23.255 1.00 49.28 117 GLY A CA 1
ATOM 861 C C . GLY A 1 117 ? -7.495 -2.246 -23.801 1.00 49.28 117 GLY A C 1
ATOM 862 O O . GLY A 1 117 ? -7.635 -2.123 -25.027 1.00 49.28 117 GLY A O 1
ATOM 863 N N . PRO A 1 118 ? -8.050 -1.379 -22.936 1.00 49.69 118 PRO A N 1
ATOM 864 C CA . PRO A 1 118 ? -8.838 -0.248 -23.397 1.00 49.69 118 PRO A CA 1
ATOM 865 C C . PRO A 1 118 ? -8.002 0.547 -24.399 1.00 49.69 118 PRO A C 1
ATOM 867 O O . PRO A 1 118 ? -6.907 1.019 -24.091 1.00 49.69 118 PRO A O 1
ATOM 870 N N . SER A 1 119 ? -8.498 0.648 -25.635 1.00 47.34 119 SER A N 1
ATOM 871 C CA . SER A 1 119 ? -7.871 1.460 -26.666 1.00 47.34 119 SER A CA 1
ATOM 872 C C . SER A 1 119 ? -8.035 2.916 -26.252 1.00 47.34 119 SER A C 1
ATOM 874 O O . SER A 1 119 ? -9.024 3.557 -26.612 1.00 47.34 119 SER A O 1
ATOM 876 N N . TRP A 1 120 ? -7.102 3.435 -25.457 1.00 33.72 120 TRP A N 1
ATOM 877 C CA . TRP A 1 120 ? -7.001 4.869 -25.251 1.00 33.72 120 TRP A CA 1
ATOM 878 C C . TRP A 1 120 ? -6.815 5.502 -26.629 1.00 33.72 120 TRP A C 1
ATOM 880 O O . TRP A 1 120 ? -5.849 5.166 -27.325 1.00 33.72 120 TRP A O 1
ATOM 890 N N . PRO A 1 121 ? -7.737 6.372 -27.077 1.00 43.47 121 PRO A N 1
ATOM 891 C CA . PRO A 1 121 ? -7.536 7.069 -28.328 1.00 43.47 121 PRO A CA 1
ATOM 892 C C . PRO A 1 121 ? -6.271 7.909 -28.174 1.00 43.47 121 PRO A C 1
ATOM 894 O O . PRO A 1 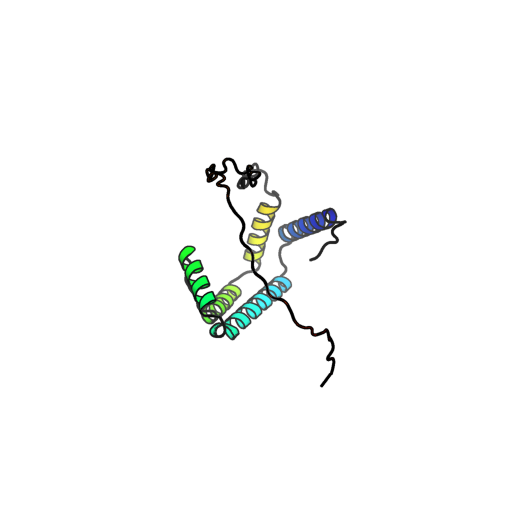121 ? -6.186 8.780 -27.308 1.00 43.47 121 PRO A O 1
ATOM 897 N N . SER A 1 122 ? -5.269 7.613 -29.002 1.00 42.69 122 SER A N 1
ATOM 898 C CA . SER A 1 122 ? -4.084 8.454 -29.126 1.00 42.69 122 SER A CA 1
ATOM 899 C C . SER A 1 122 ? -4.549 9.894 -29.389 1.00 42.69 122 SER A C 1
ATOM 901 O O . SER A 1 122 ? -5.478 10.075 -30.188 1.00 42.69 122 SER A O 1
ATOM 903 N N . PRO A 1 123 ? -3.978 10.922 -28.735 1.00 44.50 123 PRO A N 1
ATOM 904 C CA . PRO A 1 123 ? -4.389 12.294 -28.978 1.00 44.50 123 PRO A CA 1
ATOM 905 C C . PRO A 1 123 ? -4.144 12.606 -30.452 1.00 44.50 123 PRO A C 1
ATOM 907 O O . PRO A 1 123 ? -2.999 12.658 -30.903 1.00 44.50 123 PRO A O 1
ATOM 910 N N . ALA A 1 124 ? -5.221 12.780 -31.218 1.00 50.28 124 ALA A N 1
ATOM 911 C CA . ALA A 1 124 ? -5.115 13.181 -32.610 1.00 50.28 124 ALA A CA 1
ATOM 912 C C . ALA A 1 124 ? -4.281 14.473 -32.691 1.00 50.28 124 ALA A C 1
ATOM 914 O O . ALA A 1 124 ? -4.459 15.363 -31.846 1.00 50.28 124 ALA A O 1
ATOM 915 N N . PRO A 1 125 ? -3.372 14.610 -33.676 1.00 47.34 125 PRO A N 1
ATOM 916 C CA . PRO A 1 125 ? -2.616 15.837 -33.849 1.00 47.34 125 PRO A CA 1
ATOM 917 C C . PRO A 1 125 ? -3.618 16.974 -34.019 1.00 47.34 125 PRO A C 1
ATOM 919 O O . PRO A 1 125 ? -4.460 16.950 -34.917 1.00 47.34 125 PRO A O 1
ATOM 922 N N . ARG A 1 126 ? -3.567 17.928 -33.085 1.00 42.88 126 ARG A N 1
ATOM 923 C CA . ARG A 1 126 ? -4.467 19.077 -33.015 1.00 42.88 126 ARG A CA 1
ATOM 924 C C . ARG A 1 126 ? -4.403 19.782 -34.370 1.00 42.88 126 ARG A C 1
ATOM 926 O O . ARG A 1 126 ? -3.390 20.396 -34.701 1.00 42.88 126 ARG A O 1
ATOM 933 N N . GLY A 1 127 ? -5.452 19.598 -35.172 1.00 42.78 127 GLY A N 1
ATOM 934 C CA . GLY A 1 127 ? -5.560 20.166 -36.505 1.00 42.78 127 GLY A CA 1
ATOM 935 C C . GLY A 1 127 ? -5.296 21.665 -36.456 1.00 42.78 127 GLY A C 1
ATOM 936 O O . GLY A 1 127 ? -5.744 22.356 -35.538 1.00 42.78 127 GLY A O 1
ATOM 937 N N . ALA A 1 128 ? -4.525 22.143 -37.429 1.00 51.12 128 ALA A N 1
ATOM 938 C CA . ALA A 1 128 ? -4.270 23.558 -37.640 1.00 51.12 128 ALA A CA 1
ATOM 939 C C . ALA A 1 128 ? -5.591 24.353 -37.599 1.00 51.12 128 ALA A C 1
ATOM 941 O O . ALA A 1 128 ? -6.596 23.873 -38.130 1.00 51.12 128 ALA A O 1
ATOM 942 N N . PRO A 1 129 ? -5.620 25.556 -36.997 1.00 46.53 129 PRO A N 1
ATOM 943 C CA . PRO A 1 129 ? -6.836 26.349 -36.922 1.00 46.53 129 PRO A CA 1
ATOM 944 C C . PRO A 1 129 ? -7.293 26.757 -38.327 1.00 46.53 129 PRO A C 1
ATOM 946 O O . PRO A 1 129 ? -6.767 27.681 -38.948 1.00 46.53 129 PRO A O 1
ATOM 949 N N . THR A 1 130 ? -8.303 26.052 -38.824 1.00 43.59 130 THR A N 1
ATOM 950 C CA . THR A 1 130 ? -9.135 26.458 -39.949 1.00 43.59 130 THR A CA 1
ATOM 951 C C . THR A 1 130 ? -9.999 27.643 -39.533 1.00 43.59 130 THR A C 1
ATOM 953 O O . THR A 1 130 ? -10.824 27.522 -38.631 1.00 43.59 130 THR A O 1
ATOM 956 N N . GLY A 1 131 ? -9.849 28.763 -40.241 1.00 40.66 131 GLY A N 1
ATOM 957 C CA . GLY A 1 131 ? -10.870 29.808 -40.324 1.00 40.66 131 GLY A CA 1
ATOM 958 C C . GLY A 1 131 ? -10.693 30.983 -39.365 1.00 40.66 131 GLY A C 1
ATOM 959 O O . GLY A 1 131 ? -11.399 31.107 -38.371 1.00 40.66 131 GLY A O 1
ATOM 960 N N . THR A 1 132 ? -9.823 31.925 -39.723 1.00 44.47 132 THR A N 1
ATOM 961 C CA . THR A 1 132 ? -9.927 33.313 -39.259 1.00 44.47 132 THR A CA 1
ATOM 962 C C . THR A 1 132 ? -11.216 33.940 -39.810 1.00 44.47 132 THR A C 1
ATOM 964 O O . THR A 1 132 ? -11.395 33.982 -41.031 1.00 44.47 132 THR A O 1
ATOM 967 N N . PRO A 1 133 ? -12.116 34.491 -38.974 1.00 40.75 133 PRO A N 1
ATOM 968 C CA . PRO A 1 133 ? -13.189 35.325 -39.483 1.00 40.75 133 PRO A CA 1
ATOM 969 C C . PRO A 1 133 ? -12.583 36.645 -39.970 1.00 40.75 133 PRO A C 1
ATOM 971 O O . PRO A 1 133 ? -11.965 37.404 -39.222 1.00 40.75 133 PRO A O 1
ATOM 974 N N . ARG A 1 134 ? -12.742 36.887 -41.273 1.00 37.75 134 ARG A N 1
ATOM 975 C CA . ARG A 1 134 ? -12.319 38.077 -42.015 1.00 37.75 134 ARG A CA 1
ATOM 976 C C . ARG A 1 134 ? -12.914 39.339 -41.382 1.00 37.75 134 ARG A C 1
ATOM 978 O O . ARG A 1 134 ? -14.029 39.739 -41.705 1.00 37.75 134 ARG A O 1
ATOM 985 N N . ARG A 1 135 ? -12.157 39.992 -40.496 1.00 35.28 135 ARG A N 1
ATOM 986 C CA . ARG A 1 135 ? -12.481 41.333 -40.000 1.00 35.28 135 ARG A CA 1
ATOM 987 C C . ARG A 1 135 ? -12.170 42.327 -41.117 1.00 35.28 135 ARG A C 1
ATOM 989 O O . ARG A 1 135 ? -11.016 42.551 -41.467 1.00 35.28 135 ARG A O 1
ATOM 996 N N . SER A 1 136 ? -13.219 42.863 -41.725 1.00 37.16 136 SER A N 1
ATOM 997 C CA . SER A 1 136 ? -13.162 43.898 -42.754 1.00 37.16 136 SER A CA 1
ATOM 998 C C . SER A 1 136 ? -12.402 45.132 -42.258 1.00 37.16 136 SER A C 1
ATOM 1000 O O . SER A 1 136 ? -12.779 45.737 -41.253 1.00 37.16 136 SER A O 1
ATOM 1002 N N . SER A 1 137 ? -11.348 45.507 -42.980 1.00 41.81 137 SER A N 1
ATOM 1003 C CA . SER A 1 137 ? -10.595 46.748 -42.792 1.00 41.81 137 SER A CA 1
ATOM 1004 C C . SER A 1 137 ? -11.500 47.978 -42.942 1.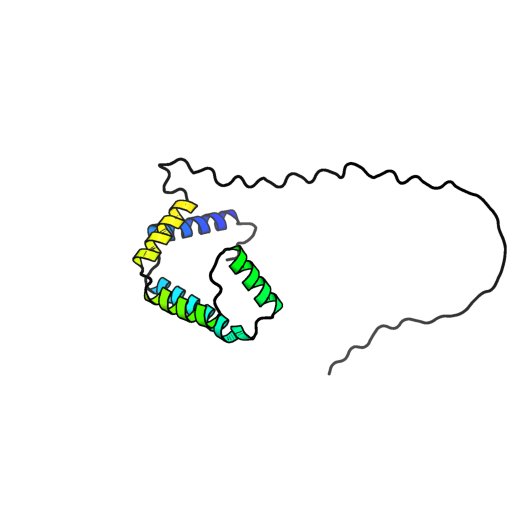00 41.81 137 SER A C 1
ATOM 1006 O O . SER A 1 137 ? -12.230 48.061 -43.935 1.00 41.81 137 SER A O 1
ATOM 1008 N N . PRO A 1 138 ? -11.430 48.983 -42.052 1.00 41.97 138 PRO A N 1
ATOM 1009 C CA . PRO A 1 138 ? -11.914 50.311 -42.377 1.00 41.97 138 PRO A CA 1
ATOM 1010 C C . PRO A 1 138 ? -10.896 51.039 -43.262 1.00 41.97 138 PRO A C 1
ATOM 1012 O O . PRO A 1 138 ? -9.688 51.007 -43.033 1.00 41.97 138 PRO A O 1
ATOM 1015 N N . ARG A 1 139 ? -11.448 51.674 -44.297 1.00 36.66 139 ARG A N 1
ATOM 1016 C CA . ARG A 1 139 ? -10.800 52.474 -45.337 1.00 36.66 139 ARG A CA 1
ATOM 1017 C C . ARG A 1 139 ? -9.871 53.549 -44.769 1.00 36.66 139 ARG A C 1
ATOM 1019 O O . ARG A 1 139 ? -10.206 54.253 -43.822 1.00 36.66 139 ARG A O 1
ATOM 1026 N N . THR A 1 140 ? -8.755 53.724 -45.462 1.00 39.94 140 THR A N 1
ATOM 1027 C CA . THR A 1 140 ? -7.911 54.917 -45.476 1.00 39.94 140 THR A CA 1
ATOM 1028 C C . THR A 1 140 ? -8.746 56.187 -45.668 1.00 39.94 140 THR A C 1
ATOM 1030 O O . THR A 1 140 ? -9.479 56.315 -46.649 1.00 39.94 140 THR A O 1
ATOM 1033 N N . ALA A 1 141 ? -8.578 57.153 -44.765 1.00 37.00 141 ALA A N 1
ATOM 1034 C CA . ALA A 1 141 ? -8.951 58.544 -44.980 1.00 37.00 141 ALA A CA 1
ATOM 1035 C C . ALA A 1 141 ? -7.763 59.439 -44.601 1.00 37.00 141 ALA A C 1
ATOM 1037 O O . ALA A 1 141 ? -7.329 59.507 -43.455 1.00 37.00 141 ALA A O 1
ATOM 1038 N N . SER A 1 142 ? -7.220 60.073 -45.635 1.00 35.97 142 SER A N 1
ATOM 1039 C CA . SER A 1 142 ? -6.295 61.202 -45.605 1.00 35.97 142 SER A CA 1
ATOM 1040 C C . SER A 1 142 ? -6.852 62.360 -44.766 1.00 35.97 142 SER A C 1
ATOM 1042 O O . SER A 1 142 ? -8.033 62.671 -44.899 1.00 35.97 142 SER A O 1
ATOM 1044 N N . ALA A 1 143 ? -6.010 63.039 -43.975 1.00 35.91 143 ALA A N 1
ATOM 1045 C CA . ALA A 1 143 ? -5.624 64.436 -44.233 1.00 35.91 143 ALA A CA 1
ATOM 1046 C C . ALA A 1 143 ? -5.087 65.186 -42.988 1.00 35.91 143 ALA A C 1
ATOM 1048 O O . ALA A 1 143 ? -5.695 65.206 -41.927 1.00 35.91 143 ALA A O 1
ATOM 1049 N N . ARG A 1 144 ? -4.031 65.966 -43.265 1.00 34.09 144 ARG A N 1
ATOM 1050 C CA . ARG A 1 144 ? -3.775 67.355 -42.825 1.00 34.09 144 ARG A CA 1
ATOM 1051 C C . ARG A 1 144 ? -3.057 67.648 -41.490 1.00 34.09 144 ARG A C 1
ATOM 1053 O O . ARG A 1 144 ? -3.516 67.369 -40.394 1.00 34.09 144 ARG A O 1
ATOM 1060 N N . ARG A 1 145 ? -1.930 68.349 -41.680 1.00 37.81 145 ARG A N 1
ATOM 1061 C CA . ARG A 1 145 ? -1.080 69.124 -40.757 1.00 37.81 145 ARG A CA 1
ATOM 1062 C C . ARG A 1 145 ? -1.846 70.017 -39.769 1.00 37.81 145 ARG A C 1
ATOM 1064 O O . ARG A 1 145 ? -2.760 70.712 -40.200 1.00 37.81 145 ARG A O 1
ATOM 1071 N N . SER A 1 146 ? -1.251 70.230 -38.590 1.00 37.78 146 SER A N 1
ATOM 1072 C CA . SER A 1 146 ? -0.960 71.582 -38.071 1.00 37.78 146 SER A CA 1
ATOM 1073 C C . SER A 1 146 ? 0.048 71.573 -36.910 1.00 37.78 146 SER A C 1
ATOM 1075 O O . SER A 1 146 ? 0.182 70.597 -36.184 1.00 37.78 146 SER A O 1
ATOM 1077 N N . HIS A 1 147 ? 0.780 72.682 -36.814 1.00 35.59 147 HIS A N 1
ATOM 1078 C CA . HIS A 1 147 ? 1.916 73.019 -35.953 1.00 35.59 147 HIS A CA 1
ATOM 1079 C C . HIS A 1 147 ? 1.643 73.129 -34.438 1.00 35.59 147 HIS A C 1
ATOM 1081 O O . HIS A 1 147 ? 0.515 73.381 -34.033 1.00 35.59 147 HIS A O 1
ATOM 1087 N N . GLY A 1 148 ? 2.730 73.132 -33.644 1.00 32.47 148 GLY A N 1
ATOM 1088 C CA . GLY A 1 148 ? 2.817 73.790 -32.322 1.00 32.47 148 GLY A CA 1
ATOM 1089 C C . GLY A 1 148 ? 3.512 72.921 -31.262 1.00 32.47 148 GLY A C 1
ATOM 1090 O O . GLY A 1 148 ? 2.893 72.010 -30.744 1.00 32.47 148 GLY A O 1
ATOM 1091 N N . ARG A 1 149 ? 4.838 72.995 -31.070 1.00 33.00 149 ARG A N 1
ATOM 1092 C CA . ARG A 1 149 ? 5.600 73.936 -30.209 1.00 33.00 149 ARG A CA 1
ATOM 1093 C C . ARG A 1 149 ? 5.531 73.593 -28.707 1.00 33.00 149 ARG A C 1
ATOM 1095 O O . ARG A 1 149 ? 4.507 73.838 -28.091 1.00 33.00 149 ARG A O 1
ATOM 1102 N N . ALA A 1 150 ? 6.664 73.143 -28.148 1.00 36.56 150 ALA A N 1
ATOM 1103 C CA . ALA A 1 150 ? 7.309 73.582 -26.889 1.00 36.56 150 ALA A CA 1
ATOM 1104 C C . ALA A 1 150 ? 8.124 72.431 -26.259 1.00 36.56 150 ALA A C 1
ATOM 1106 O O . ALA A 1 150 ? 7.635 71.315 -26.150 1.00 36.56 150 ALA A O 1
ATOM 1107 N N . GLY A 1 151 ? 9.388 72.708 -25.915 1.00 35.38 151 GLY A N 1
ATOM 1108 C CA . GLY A 1 151 ? 10.347 71.751 -25.350 1.00 35.38 151 GLY A CA 1
ATOM 1109 C C . GLY A 1 151 ? 10.257 71.594 -23.821 1.00 35.38 151 GLY A C 1
ATOM 1110 O O . GLY A 1 151 ? 9.164 71.491 -23.280 1.00 35.38 151 GLY A O 1
ATOM 1111 N N . PRO A 1 152 ? 11.400 71.594 -23.116 1.00 53.06 152 PRO A N 1
ATOM 1112 C CA . PRO A 1 152 ? 12.093 70.386 -22.650 1.00 53.06 152 PRO A CA 1
ATOM 1113 C C . PRO A 1 152 ? 12.192 70.336 -21.113 1.00 53.06 152 PRO A C 1
ATOM 1115 O O . PRO A 1 152 ? 11.884 71.334 -20.476 1.00 53.06 152 PRO A O 1
ATOM 1118 N N . THR A 1 153 ? 12.673 69.225 -20.527 1.00 39.88 153 THR A N 1
ATOM 1119 C CA . THR A 1 153 ? 13.670 69.144 -19.413 1.00 39.88 153 THR A CA 1
ATOM 1120 C C . THR A 1 153 ? 13.657 67.764 -18.723 1.00 39.88 153 THR A C 1
ATOM 1122 O O . THR A 1 153 ? 12.611 67.184 -18.472 1.00 39.88 153 THR A O 1
ATOM 1125 N N . SER A 1 154 ? 14.837 67.129 -18.639 1.00 40.16 154 SER A N 1
ATOM 1126 C CA . SER A 1 154 ? 15.595 66.797 -17.404 1.00 40.16 154 SER A CA 1
ATOM 1127 C C . SER A 1 154 ? 15.223 65.427 -16.814 1.00 40.16 154 SER A C 1
ATOM 1129 O O . SER A 1 154 ? 14.107 65.223 -16.365 1.00 40.16 154 SER A O 1
ATOM 1131 N N . SER A 1 155 ? 16.040 64.390 -17.014 1.00 37.44 155 SER A N 1
ATOM 1132 C CA . SER A 1 155 ? 17.247 64.026 -16.242 1.00 37.44 155 SER A CA 1
ATOM 1133 C C . SER A 1 155 ? 16.949 63.367 -14.886 1.00 37.44 155 SER A C 1
ATOM 1135 O O . SER A 1 155 ? 16.271 63.944 -14.046 1.00 37.44 155 SER A O 1
ATOM 1137 N N . ARG A 1 156 ? 17.519 62.161 -14.704 1.00 44.16 156 ARG A N 1
ATOM 1138 C CA . ARG A 1 156 ? 18.034 61.504 -13.474 1.00 44.16 156 ARG A CA 1
ATOM 1139 C C . ARG A 1 156 ? 17.829 59.990 -13.590 1.00 44.16 156 ARG A C 1
ATOM 1141 O O . ARG A 1 156 ? 16.711 59.511 -13.673 1.00 44.16 156 ARG A O 1
ATOM 1148 N N . SER A 1 157 ? 18.866 59.233 -13.939 1.00 40.94 157 SER A N 1
ATOM 1149 C CA . SER A 1 157 ? 20.025 58.800 -13.134 1.00 40.94 157 SER A CA 1
ATOM 1150 C C . SER A 1 157 ? 19.759 57.488 -12.396 1.00 40.94 157 SER A C 1
ATOM 1152 O O . SER A 1 157 ? 18.979 57.426 -11.452 1.00 40.94 157 SER A O 1
ATOM 1154 N N . ARG A 1 158 ? 20.488 56.467 -12.863 1.00 41.53 158 ARG A N 1
ATOM 1155 C CA . ARG A 1 158 ? 20.911 55.251 -12.162 1.00 41.53 158 ARG A CA 1
ATOM 1156 C C . ARG A 1 158 ? 21.188 55.503 -10.675 1.00 41.53 158 ARG A C 1
ATOM 1158 O O . ARG A 1 158 ? 21.866 56.479 -10.379 1.00 41.53 158 ARG A O 1
ATOM 1165 N N . THR A 1 159 ? 20.846 54.533 -9.830 1.00 45.66 159 THR A N 1
ATOM 1166 C CA . THR A 1 159 ? 21.840 53.713 -9.111 1.00 45.66 159 THR A CA 1
ATOM 1167 C C . THR A 1 159 ? 21.181 52.500 -8.457 1.00 45.66 159 THR A C 1
ATOM 1169 O O . THR A 1 159 ? 20.284 52.597 -7.630 1.00 45.66 159 THR A O 1
ATOM 1172 N N . SER A 1 160 ? 21.678 51.338 -8.861 1.00 41.91 160 SER A N 1
ATOM 1173 C CA . SER A 1 160 ? 21.634 50.059 -8.167 1.00 41.91 160 SER A CA 1
ATOM 1174 C C . SER A 1 160 ? 22.605 50.056 -6.984 1.00 41.91 160 SER A C 1
ATOM 1176 O O . SER A 1 160 ? 23.711 50.571 -7.142 1.00 41.91 160 SER A O 1
ATOM 1178 N N . SER A 1 161 ? 22.221 49.395 -5.887 1.00 44.09 161 SER A N 1
ATOM 1179 C CA . SER A 1 161 ? 23.063 48.778 -4.840 1.00 44.09 161 SER A CA 1
ATOM 1180 C C . SER A 1 161 ? 22.581 49.157 -3.442 1.00 44.09 161 SER A C 1
ATOM 1182 O O . SER A 1 161 ? 22.844 50.261 -2.983 1.00 44.09 161 SER A O 1
ATOM 1184 N N . CYS A 1 162 ? 21.991 48.196 -2.732 1.00 44.03 162 CYS A N 1
ATOM 1185 C CA . CYS A 1 162 ? 22.221 48.060 -1.298 1.00 44.03 162 CYS A CA 1
ATOM 1186 C C . CYS A 1 162 ? 22.192 46.579 -0.920 1.00 44.03 162 CYS A C 1
ATOM 1188 O O . CYS A 1 162 ? 21.270 45.835 -1.243 1.00 44.03 162 CYS A O 1
ATOM 1190 N N . ARG A 1 163 ? 23.281 46.182 -0.274 1.00 45.53 163 ARG A N 1
ATOM 1191 C CA . ARG A 1 163 ? 23.668 44.866 0.211 1.00 45.53 163 ARG A CA 1
ATOM 1192 C C . ARG A 1 163 ? 24.037 45.100 1.668 1.00 45.53 163 ARG A C 1
ATOM 1194 O O . ARG A 1 163 ? 24.979 45.851 1.865 1.00 45.53 163 ARG A O 1
ATOM 1201 N N . THR A 1 164 ? 23.352 44.463 2.616 1.00 44.12 164 THR A N 1
ATOM 1202 C CA . THR A 1 164 ? 23.807 44.125 3.991 1.00 44.12 164 THR A CA 1
ATOM 1203 C C . THR A 1 164 ? 22.619 43.453 4.693 1.00 44.12 164 THR A C 1
ATOM 1205 O O . THR A 1 164 ? 21.521 43.985 4.619 1.00 44.12 164 THR A O 1
ATOM 1208 N N . ARG A 1 165 ? 22.691 42.203 5.176 1.00 41.84 165 ARG A N 1
ATOM 1209 C CA . ARG A 1 165 ? 23.376 41.739 6.404 1.00 41.84 165 ARG A CA 1
ATOM 1210 C C . ARG A 1 165 ? 23.080 42.638 7.609 1.00 41.84 165 ARG A C 1
ATOM 1212 O O . ARG A 1 165 ? 23.810 43.598 7.833 1.00 41.84 165 ARG A O 1
ATOM 1219 N N . SER A 1 166 ? 21.985 42.351 8.306 1.00 45.31 166 SER A N 1
ATOM 1220 C CA . SER A 1 166 ? 21.911 41.776 9.662 1.00 45.31 166 SER A CA 1
ATOM 1221 C C . SER A 1 166 ? 20.462 41.809 10.130 1.00 45.31 166 SER A C 1
ATOM 1223 O O . SER A 1 166 ? 19.769 42.785 9.771 1.00 45.31 166 SER A O 1
#

Radius of gyration: 32.68 Å; chains: 1; bounding box: 44×94×59 Å

Foldseek 3Di:
DDDDPVPVVVVVVVVLVVLVVCLVPNDDPVRLVVVLVVVLVVLVVCLVCQVVDDPVVVVVVVVVCVVVVHDDDGSVRVSVVSVVVSVPDDSVVRNVVSNVVSCLVPVVVPVDDNDPPPPPPDPDDPDDDPDDDDDDDDDDDDDDDDDDDDDDDDDDDDDDDDDDDD

pLDDT: mean 73.19, std 23.53, range [32.47, 96.19]

Sequence (166 aa):
MTAEPARWEEAIEASVAEIRKLGVHGVTPGEMERYASALLTDAEQLAAQGDMISHGDQLAYLMETVANGHTFMSSEQSYAITEAALSTLTLEEVNSAASELCAHITGLNDGEAGSRGPSWPSPAPRGAPTGTPRRSSPRTASARRSHGRAGPTSSRSRTSSCRTRS

Organism: Thalassiosira oceanica (NCBI:txid159749)